Protein AF-A0A0M3ITZ1-F1 (afdb_monomer_lite)

pLDDT: mean 79.3, std 24.1, range [25.47, 97.0]

Structure (mmCIF, N/CA/C/O backbone):
data_AF-A0A0M3ITZ1-F1
#
_entry.id   AF-A0A0M3ITZ1-F1
#
loop_
_atom_site.group_PDB
_atom_site.id
_atom_site.type_symbol
_atom_site.label_atom_id
_atom_site.label_alt_id
_atom_site.label_comp_id
_atom_site.label_asym_id
_atom_site.label_entity_id
_atom_site.label_seq_id
_atom_site.pdbx_PDB_ins_code
_atom_site.Cartn_x
_atom_site.Cartn_y
_atom_site.Cartn_z
_atom_site.occupancy
_atom_site.B_iso_or_equiv
_atom_site.auth_seq_id
_atom_site.auth_comp_id
_atom_site.auth_asym_id
_atom_site.auth_atom_id
_atom_site.pdbx_PDB_model_num
ATOM 1 N N . MET A 1 1 ? 21.210 -4.857 56.182 1.00 40.03 1 MET A N 1
ATOM 2 C CA . MET A 1 1 ? 21.324 -6.106 55.398 1.00 40.03 1 MET A CA 1
ATOM 3 C C . MET A 1 1 ? 20.018 -6.210 54.644 1.00 40.03 1 MET A C 1
ATOM 5 O O . MET A 1 1 ? 19.001 -6.366 55.295 1.00 40.03 1 MET A O 1
ATOM 9 N N . ARG A 1 2 ? 19.996 -5.573 53.473 1.00 36.12 2 ARG A N 1
ATOM 10 C CA . ARG A 1 2 ? 20.142 -6.199 52.149 1.00 36.12 2 ARG A CA 1
ATOM 11 C C . ARG A 1 2 ? 18.875 -6.956 51.773 1.00 36.12 2 ARG A C 1
ATOM 13 O O . ARG A 1 2 ? 18.557 -7.973 52.374 1.00 36.12 2 ARG A O 1
ATOM 20 N N . ASP A 1 3 ? 18.218 -6.349 50.801 1.00 33.12 3 ASP A N 1
ATOM 21 C CA . ASP A 1 3 ? 17.176 -6.859 49.931 1.00 33.12 3 ASP A CA 1
ATOM 22 C C . ASP A 1 3 ? 17.569 -8.225 49.361 1.00 33.12 3 ASP A C 1
ATOM 24 O O . ASP A 1 3 ? 18.720 -8.404 48.963 1.00 33.12 3 ASP A O 1
ATOM 28 N N . GLU A 1 4 ? 16.612 -9.145 49.265 1.00 40.19 4 GLU A N 1
ATOM 29 C CA . GLU A 1 4 ? 16.615 -10.144 48.197 1.00 40.19 4 GLU A CA 1
ATOM 30 C C . GLU A 1 4 ? 15.228 -10.164 47.552 1.00 40.19 4 GLU A C 1
ATOM 32 O O . GLU A 1 4 ? 14.217 -10.555 48.133 1.00 40.19 4 GLU A O 1
ATOM 37 N N . GLU A 1 5 ? 15.229 -9.606 46.350 1.00 37.66 5 GLU A N 1
ATOM 38 C CA . GLU A 1 5 ? 14.165 -9.501 45.374 1.00 37.66 5 GLU A CA 1
ATOM 39 C C . GLU A 1 5 ? 14.079 -10.855 44.652 1.00 37.66 5 GLU A C 1
ATOM 41 O O . GLU A 1 5 ? 15.011 -11.268 43.962 1.00 37.66 5 GLU A O 1
ATOM 46 N N . GLU A 1 6 ? 12.989 -11.593 44.857 1.00 35.47 6 GLU A N 1
ATOM 47 C CA . GLU A 1 6 ? 12.763 -12.881 44.200 1.00 35.47 6 GLU A CA 1
ATOM 48 C C . GLU A 1 6 ? 12.414 -12.637 42.722 1.00 35.47 6 GLU A C 1
ATOM 50 O O . GLU A 1 6 ? 11.277 -12.329 42.357 1.00 35.47 6 GLU A O 1
ATOM 55 N N . SER A 1 7 ? 13.427 -12.722 41.853 1.00 29.62 7 SER A N 1
ATOM 56 C CA . SER A 1 7 ? 13.259 -12.601 40.406 1.00 29.62 7 SER A CA 1
ATOM 57 C C . SER A 1 7 ? 12.592 -13.863 39.847 1.00 29.62 7 SER A C 1
ATOM 59 O O . SER A 1 7 ? 13.239 -14.893 39.641 1.00 29.62 7 SER A O 1
ATOM 61 N N . ALA A 1 8 ? 11.294 -13.787 39.565 1.00 32.81 8 ALA A N 1
ATOM 62 C CA . ALA A 1 8 ? 10.598 -14.800 38.785 1.00 32.81 8 ALA A CA 1
ATOM 63 C C . ALA A 1 8 ? 11.059 -14.728 37.317 1.00 32.81 8 ALA A C 1
ATOM 65 O O . ALA A 1 8 ? 10.606 -13.894 36.532 1.00 32.81 8 ALA A O 1
ATOM 66 N N . THR A 1 9 ? 11.980 -15.610 36.935 1.00 26.72 9 THR A N 1
ATOM 67 C CA . THR A 1 9 ? 12.332 -15.868 35.536 1.00 26.72 9 THR A CA 1
ATOM 68 C C . THR A 1 9 ? 11.206 -16.683 34.899 1.00 26.72 9 THR A C 1
ATOM 70 O O . THR A 1 9 ? 11.021 -17.859 35.191 1.00 26.72 9 THR A O 1
ATOM 73 N N . THR A 1 10 ? 10.401 -16.048 34.045 1.00 30.55 10 THR A N 1
ATOM 74 C CA . THR A 1 10 ? 9.413 -16.764 33.224 1.00 30.55 10 THR A CA 1
ATOM 75 C C . THR A 1 10 ? 10.115 -17.262 31.963 1.00 30.55 10 THR A C 1
ATOM 77 O O . THR A 1 10 ? 10.427 -16.476 31.070 1.00 30.55 10 THR A O 1
ATOM 80 N N . GLU A 1 11 ? 10.409 -18.561 31.910 1.00 31.92 11 GLU A N 1
ATOM 81 C CA . GLU A 1 11 ? 10.941 -19.231 30.721 1.00 31.92 11 GLU A CA 1
ATOM 82 C C . GLU A 1 11 ? 9.913 -19.222 29.573 1.00 31.92 11 GLU A C 1
ATOM 84 O O . GLU A 1 11 ? 8.731 -19.520 29.759 1.00 31.92 11 GLU A O 1
ATOM 89 N N . MET A 1 12 ? 10.375 -18.883 28.366 1.00 29.91 12 MET A N 1
ATOM 90 C CA . MET A 1 12 ? 9.590 -18.941 27.131 1.00 29.91 12 MET A CA 1
ATOM 91 C C . MET A 1 12 ? 9.260 -20.399 26.756 1.00 29.91 12 MET A C 1
ATOM 93 O O . MET A 1 12 ? 10.145 -21.257 26.822 1.00 29.91 12 MET A O 1
ATOM 97 N N . PRO A 1 13 ? 8.033 -20.712 26.298 1.00 33.16 13 PRO A N 1
ATOM 98 C CA . PRO A 1 13 ? 7.707 -22.060 25.854 1.00 33.16 13 PRO A CA 1
ATOM 99 C C . PRO A 1 13 ? 8.458 -22.407 24.558 1.00 33.16 13 PRO A C 1
ATOM 101 O O . PRO A 1 13 ? 8.440 -21.658 23.583 1.00 33.16 13 PRO A O 1
ATOM 104 N N . LYS A 1 14 ? 9.125 -23.567 24.572 1.00 31.05 14 LYS A N 1
ATOM 105 C CA . LYS A 1 14 ? 9.867 -24.160 23.450 1.00 31.05 14 LYS A CA 1
ATOM 106 C C . LYS A 1 14 ? 8.932 -24.478 22.277 1.00 31.05 14 LYS A C 1
ATOM 108 O O . LYS A 1 14 ? 7.945 -25.194 22.447 1.00 31.05 14 LYS A O 1
ATOM 113 N N . GLU A 1 15 ? 9.289 -24.000 21.086 1.00 29.78 15 GLU A N 1
ATOM 114 C CA . GLU A 1 15 ? 8.633 -24.350 19.824 1.00 29.78 15 GLU A CA 1
ATOM 115 C C . GLU A 1 15 ? 8.683 -25.865 19.592 1.00 29.78 15 GLU A C 1
ATOM 117 O O . GLU A 1 15 ? 9.747 -26.467 19.446 1.00 29.78 15 GLU A O 1
ATOM 122 N N . THR A 1 16 ? 7.508 -26.489 19.536 1.00 25.47 16 THR A N 1
ATOM 123 C CA . THR A 1 16 ? 7.352 -27.844 19.008 1.00 25.47 16 THR A CA 1
ATOM 124 C C . THR A 1 16 ? 6.874 -27.716 17.570 1.00 25.47 16 THR A C 1
ATOM 126 O O . THR A 1 16 ? 5.740 -27.319 17.313 1.00 25.47 16 THR A O 1
ATOM 129 N N . SER A 1 17 ? 7.762 -28.025 16.628 1.00 27.55 17 SER A N 1
ATOM 130 C CA . SER A 1 17 ? 7.449 -28.040 15.201 1.00 27.55 17 SER A CA 1
ATOM 131 C C . SER A 1 17 ? 6.472 -29.176 14.880 1.00 27.55 17 SER A C 1
ATOM 133 O O . SER A 1 17 ? 6.779 -30.357 15.035 1.00 27.55 17 SER A O 1
ATOM 135 N N . VAL A 1 18 ? 5.275 -28.820 14.416 1.00 32.38 18 VAL A N 1
ATOM 136 C CA . VAL A 1 18 ? 4.332 -29.761 13.803 1.00 32.38 18 VAL A CA 1
ATOM 137 C C . VAL A 1 18 ? 4.148 -29.327 12.356 1.00 32.38 18 VAL A C 1
ATOM 139 O O . VAL A 1 18 ? 3.580 -28.279 12.065 1.00 32.38 18 VAL A O 1
ATOM 142 N N . ALA A 1 19 ? 4.699 -30.122 11.440 1.00 29.22 19 ALA A N 1
ATOM 143 C CA . ALA A 1 19 ? 4.641 -29.867 10.010 1.00 29.22 19 ALA A CA 1
ATOM 144 C C . ALA A 1 19 ? 3.230 -30.148 9.468 1.00 29.22 19 ALA A C 1
ATOM 146 O O . ALA A 1 19 ? 2.862 -31.299 9.225 1.00 29.22 19 ALA A O 1
ATOM 147 N N . THR A 1 20 ? 2.454 -29.093 9.230 1.00 28.80 20 THR A N 1
ATOM 148 C CA . THR A 1 20 ? 1.196 -29.182 8.482 1.00 28.80 20 THR A CA 1
ATOM 149 C C . THR A 1 20 ? 1.496 -29.015 6.995 1.00 28.80 20 THR A C 1
ATOM 151 O O . THR A 1 20 ? 1.983 -27.979 6.549 1.00 28.80 20 THR A O 1
ATOM 154 N N . LYS A 1 21 ? 1.240 -30.066 6.210 1.00 33.00 21 LYS A N 1
ATOM 155 C CA . LYS A 1 21 ? 1.389 -30.052 4.750 1.00 33.00 21 LYS A CA 1
ATOM 156 C C . LYS A 1 21 ? 0.305 -29.167 4.129 1.00 33.00 21 LYS A C 1
ATOM 158 O O . LYS A 1 21 ? -0.794 -29.644 3.858 1.00 33.00 21 LYS A O 1
ATOM 163 N N . GLU A 1 22 ? 0.610 -27.901 3.863 1.00 39.47 22 GLU A N 1
ATOM 164 C CA . GLU A 1 22 ? -0.192 -27.112 2.929 1.00 39.47 22 GLU A CA 1
ATOM 165 C C . GLU A 1 22 ? 0.117 -27.542 1.492 1.00 39.47 22 GLU A C 1
ATOM 167 O O . GLU A 1 22 ? 1.256 -27.491 1.022 1.00 39.47 22 GLU A O 1
ATOM 172 N N . ASN A 1 23 ? -0.925 -27.967 0.776 1.00 32.53 23 ASN A N 1
ATOM 173 C CA . ASN A 1 23 ? -0.889 -28.175 -0.666 1.00 32.53 23 ASN A CA 1
ATOM 174 C C . ASN A 1 23 ? -0.671 -26.825 -1.364 1.00 32.53 23 ASN A C 1
ATOM 176 O O . ASN A 1 23 ? -1.618 -26.164 -1.797 1.00 32.53 23 ASN A O 1
ATOM 180 N N . ARG A 1 24 ? 0.596 -26.422 -1.493 1.00 39.41 24 ARG A N 1
ATOM 181 C CA . ARG A 1 24 ? 1.030 -25.330 -2.362 1.00 39.41 24 ARG A CA 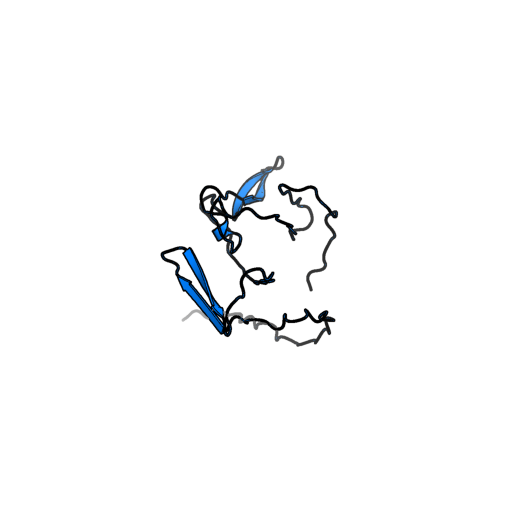1
ATOM 182 C C . ARG A 1 24 ? 0.641 -25.706 -3.788 1.00 39.41 24 ARG A C 1
ATOM 184 O O . ARG A 1 24 ? 1.329 -26.491 -4.435 1.00 39.41 24 ARG A O 1
ATOM 191 N N . LYS A 1 25 ? -0.475 -25.160 -4.286 1.00 38.94 25 LYS A N 1
ATOM 192 C CA . LYS A 1 25 ? -0.721 -25.116 -5.731 1.00 38.94 25 LYS A CA 1
ATOM 193 C C . LYS A 1 25 ? 0.534 -24.513 -6.344 1.00 38.94 25 LYS A C 1
ATOM 195 O O . LYS A 1 25 ? 0.895 -23.388 -6.005 1.00 38.94 25 LYS A O 1
ATOM 200 N N . THR A 1 26 ? 1.222 -25.290 -7.170 1.00 31.34 26 THR A N 1
ATOM 201 C CA . THR A 1 26 ? 2.423 -24.872 -7.880 1.00 31.34 26 THR A CA 1
ATOM 202 C C . THR A 1 26 ? 2.056 -23.630 -8.678 1.00 31.34 26 THR A C 1
ATOM 204 O O . THR A 1 26 ?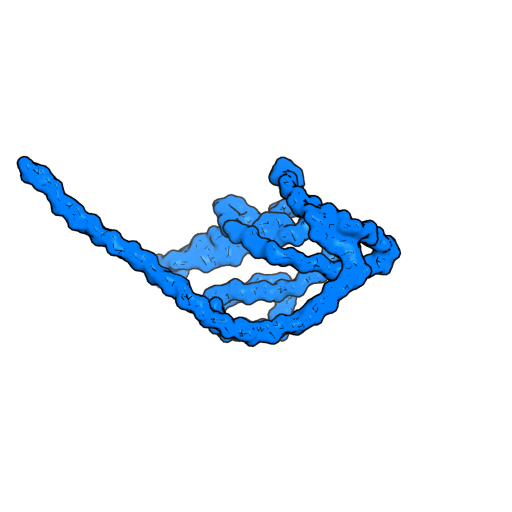 1.364 -23.714 -9.694 1.00 31.34 26 THR A O 1
ATOM 207 N N . VAL A 1 27 ? 2.443 -22.456 -8.176 1.00 42.19 27 VAL A N 1
ATOM 208 C CA . VAL A 1 27 ? 2.454 -21.242 -8.983 1.00 42.19 27 VAL A CA 1
ATOM 209 C C . VAL A 1 27 ? 3.420 -21.584 -10.100 1.00 42.19 27 VAL A C 1
ATOM 211 O O 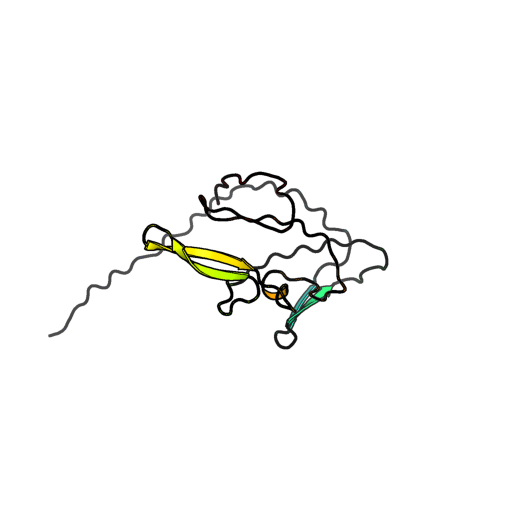. VAL A 1 27 ? 4.581 -21.884 -9.831 1.00 42.19 27 VAL A O 1
ATOM 214 N N . LYS A 1 28 ? 2.916 -21.684 -11.331 1.00 37.81 28 LYS A N 1
ATOM 215 C CA . LYS A 1 28 ? 3.777 -21.830 -12.499 1.00 37.81 28 LYS A CA 1
ATOM 216 C C . LYS A 1 28 ? 4.698 -20.614 -12.479 1.00 37.81 28 LYS A C 1
ATOM 218 O O . LYS A 1 28 ? 4.239 -19.514 -12.766 1.00 37.81 28 LYS A O 1
ATOM 223 N N . THR A 1 29 ? 5.948 -20.800 -12.062 1.00 45.66 29 THR A N 1
ATOM 224 C CA . THR A 1 29 ? 6.989 -19.789 -12.213 1.00 45.66 29 THR A CA 1
ATOM 225 C C . THR A 1 29 ? 7.053 -19.508 -13.702 1.00 45.66 29 THR A C 1
ATOM 227 O O . THR A 1 29 ? 7.291 -20.424 -14.494 1.00 45.66 29 THR A O 1
ATOM 230 N N . ALA A 1 30 ? 6.694 -18.291 -14.100 1.00 48.94 30 ALA A N 1
ATOM 231 C CA . ALA A 1 30 ? 6.779 -17.902 -15.494 1.00 48.94 30 ALA A CA 1
ATOM 232 C C . ALA A 1 30 ? 8.244 -18.095 -15.925 1.00 48.94 30 ALA A C 1
ATOM 234 O O . ALA A 1 30 ? 9.146 -17.788 -15.148 1.00 48.94 30 ALA A O 1
ATOM 235 N N . ALA A 1 31 ? 8.487 -18.655 -17.109 1.00 56.34 31 ALA A N 1
ATOM 236 C CA . ALA A 1 31 ? 9.823 -18.970 -17.629 1.00 56.34 31 ALA A CA 1
ATOM 237 C C . ALA A 1 31 ? 10.629 -17.710 -18.030 1.00 56.34 31 ALA A C 1
ATOM 239 O O . ALA A 1 31 ? 11.339 -17.713 -19.028 1.00 56.34 31 ALA A O 1
ATOM 240 N N . HIS A 1 32 ? 10.471 -16.629 -17.270 1.00 71.31 32 HIS A N 1
ATOM 241 C CA . HIS A 1 32 ? 10.963 -15.285 -17.533 1.00 71.31 32 HIS A CA 1
ATOM 242 C C . HIS A 1 32 ? 11.810 -14.784 -16.355 1.00 71.31 32 HIS A C 1
ATOM 244 O O . HIS A 1 32 ? 11.917 -15.460 -15.328 1.00 71.31 32 HIS A O 1
ATOM 250 N N . ALA A 1 33 ? 12.371 -13.588 -16.524 1.00 86.94 33 ALA A N 1
ATOM 251 C CA . ALA A 1 33 ? 13.172 -12.845 -15.562 1.00 86.94 33 ALA A CA 1
ATOM 252 C C . ALA A 1 33 ? 12.700 -12.981 -14.099 1.00 86.94 33 ALA A C 1
ATOM 254 O O . ALA A 1 33 ? 11.524 -12.784 -13.778 1.00 86.94 33 ALA A O 1
ATOM 255 N N . GLN A 1 34 ? 13.632 -13.310 -13.210 1.00 90.69 34 GLN A N 1
ATOM 256 C CA . GLN A 1 34 ? 13.448 -13.422 -11.767 1.00 90.69 34 GLN A CA 1
ATOM 257 C C . GLN A 1 34 ? 14.133 -12.264 -11.048 1.00 90.69 34 GLN A C 1
ATOM 259 O O . GLN A 1 34 ? 15.145 -11.732 -11.500 1.00 90.69 34 GLN A O 1
ATOM 264 N N . VAL A 1 35 ? 13.603 -11.892 -9.882 1.00 93.50 35 VAL A N 1
ATOM 265 C CA . VAL A 1 35 ? 14.240 -10.891 -9.021 1.00 93.50 35 VAL A CA 1
ATOM 266 C C . VAL A 1 35 ? 15.543 -11.461 -8.464 1.00 93.50 35 VAL A C 1
ATOM 268 O O . VAL A 1 35 ? 15.537 -12.419 -7.693 1.00 93.50 35 VAL A O 1
ATOM 271 N N . LYS A 1 36 ? 16.657 -10.836 -8.833 1.00 95.25 36 LYS A N 1
ATOM 272 C CA . LYS A 1 36 ? 18.006 -11.140 -8.355 1.00 95.25 36 LYS A CA 1
ATOM 273 C C . LYS A 1 36 ? 18.373 -10.318 -7.124 1.00 95.25 36 LYS A C 1
ATOM 275 O O . LYS A 1 36 ? 19.085 -10.809 -6.251 1.00 95.25 36 LYS A O 1
ATOM 280 N N . ASN A 1 37 ? 17.917 -9.070 -7.065 1.00 96.25 37 ASN A N 1
ATOM 281 C CA . ASN A 1 37 ? 18.254 -8.148 -5.989 1.00 96.25 37 ASN A CA 1
ATOM 282 C C . ASN A 1 37 ? 17.115 -7.157 -5.724 1.00 96.25 37 ASN A C 1
ATOM 284 O O . ASN A 1 37 ? 16.319 -6.853 -6.614 1.00 96.25 37 ASN A O 1
ATOM 288 N N . VAL A 1 38 ? 17.065 -6.639 -4.498 1.00 96.38 38 VAL A N 1
ATOM 289 C CA . VAL A 1 38 ? 16.087 -5.639 -4.064 1.00 96.38 38 VAL A CA 1
ATOM 290 C C . VAL A 1 38 ? 16.834 -4.478 -3.430 1.00 96.38 38 VAL A C 1
ATOM 292 O O . VAL A 1 38 ? 17.532 -4.649 -2.433 1.00 96.38 38 VAL A O 1
ATOM 295 N N . ILE A 1 39 ? 16.674 -3.291 -4.001 1.00 97.00 39 ILE A N 1
ATOM 296 C CA . ILE A 1 39 ? 17.340 -2.072 -3.551 1.00 97.00 39 ILE A CA 1
ATOM 297 C C . ILE A 1 39 ? 16.268 -1.095 -3.084 1.00 97.00 39 ILE A C 1
ATOM 299 O O . ILE A 1 39 ? 15.405 -0.696 -3.859 1.00 97.00 39 ILE A O 1
ATOM 303 N N . VAL A 1 40 ? 16.326 -0.697 -1.815 1.00 96.00 40 VAL A N 1
ATOM 304 C CA . VAL A 1 40 ? 15.391 0.269 -1.227 1.00 96.00 40 VAL A CA 1
ATOM 305 C C . VAL A 1 40 ? 16.076 1.625 -1.123 1.00 96.00 40 VAL A C 1
ATOM 307 O O . VAL A 1 40 ? 17.136 1.743 -0.510 1.00 96.00 40 VAL A O 1
ATOM 310 N N . ASN A 1 41 ? 15.457 2.658 -1.690 1.00 96.25 41 ASN A N 1
ATOM 311 C CA . ASN A 1 41 ? 15.902 4.037 -1.559 1.00 96.25 41 ASN A CA 1
ATOM 312 C C . ASN A 1 41 ? 14.847 4.848 -0.801 1.00 96.25 41 ASN A C 1
ATOM 314 O O . ASN A 1 41 ? 13.851 5.292 -1.369 1.00 96.25 41 ASN A O 1
ATOM 318 N N . ALA A 1 42 ? 15.093 5.052 0.493 1.00 93.88 42 ALA A N 1
ATOM 319 C CA . ALA A 1 42 ? 14.178 5.771 1.373 1.00 93.88 42 ALA A CA 1
ATOM 320 C C . ALA A 1 42 ? 14.073 7.271 1.050 1.00 93.88 42 ALA A C 1
ATOM 322 O O . ALA A 1 42 ? 13.040 7.870 1.314 1.00 93.88 42 ALA A O 1
ATOM 323 N N . THR A 1 43 ? 15.109 7.887 0.468 1.00 95.44 43 THR A N 1
ATOM 324 C CA . THR A 1 43 ? 15.113 9.330 0.166 1.00 95.44 43 THR A CA 1
ATOM 325 C C . THR A 1 43 ? 14.107 9.697 -0.916 1.00 95.44 43 THR A C 1
ATOM 327 O O . THR A 1 43 ? 13.522 10.773 -0.870 1.00 95.44 43 THR A O 1
ATOM 330 N N . VAL A 1 44 ? 13.920 8.808 -1.888 1.00 93.94 44 VAL A N 1
ATOM 331 C CA . VAL A 1 44 ? 12.963 8.995 -2.988 1.00 93.94 44 VAL A CA 1
ATOM 332 C C . VAL A 1 44 ? 11.751 8.071 -2.869 1.00 93.94 44 VAL A C 1
ATOM 334 O O . VAL A 1 44 ? 10.930 8.035 -3.777 1.00 93.94 44 VAL A O 1
ATOM 337 N N . GLU A 1 45 ? 11.650 7.327 -1.763 1.00 94.75 45 GLU A N 1
ATOM 338 C CA . GLU A 1 45 ? 10.556 6.396 -1.461 1.00 94.75 45 GLU A CA 1
ATOM 339 C C . GLU A 1 45 ? 10.314 5.352 -2.567 1.00 94.75 45 GLU A C 1
ATOM 341 O O . GLU A 1 45 ? 9.177 5.070 -2.943 1.00 94.75 45 GLU A O 1
ATOM 346 N N . MET A 1 46 ? 11.395 4.764 -3.096 1.00 95.56 46 MET A N 1
ATOM 347 C CA . MET A 1 46 ? 11.333 3.765 -4.170 1.00 95.56 46 MET A CA 1
ATOM 348 C C . MET A 1 46 ? 11.984 2.439 -3.785 1.00 95.56 46 MET A C 1
ATOM 350 O O . MET A 1 46 ? 12.934 2.382 -3.000 1.00 95.56 46 MET A O 1
ATOM 354 N N . VAL A 1 47 ? 11.498 1.372 -4.417 1.00 95.69 47 VAL A N 1
ATOM 355 C CA . VAL A 1 47 ? 12.116 0.047 -4.395 1.00 95.69 47 VAL A CA 1
ATOM 356 C C . VAL A 1 47 ? 12.424 -0.372 -5.827 1.00 95.69 47 VAL A C 1
ATOM 358 O O . VAL A 1 47 ? 11.531 -0.404 -6.671 1.00 95.69 47 VAL A O 1
ATOM 361 N N . THR A 1 48 ? 13.682 -0.713 -6.085 1.00 96.19 48 THR A N 1
ATOM 362 C CA . THR A 1 48 ? 14.150 -1.241 -7.367 1.00 96.19 48 THR A CA 1
ATOM 363 C C . THR A 1 48 ? 14.345 -2.745 -7.251 1.00 96.19 48 THR A C 1
ATOM 365 O O . THR A 1 48 ? 15.058 -3.221 -6.367 1.00 96.19 48 THR A O 1
ATOM 368 N N . PHE A 1 49 ? 13.734 -3.490 -8.169 1.00 95.44 49 PHE A N 1
ATOM 369 C CA . PHE A 1 49 ? 13.922 -4.930 -8.314 1.00 95.44 49 PHE A CA 1
ATOM 370 C C . PHE A 1 49 ? 14.843 -5.177 -9.506 1.00 95.44 49 PHE A C 1
ATOM 372 O O . PHE A 1 49 ? 14.447 -4.962 -10.650 1.00 95.44 49 PHE A O 1
ATOM 379 N N . GLU A 1 50 ? 16.079 -5.597 -9.246 1.00 95.88 50 GLU A N 1
ATOM 380 C CA . GLU A 1 50 ? 16.996 -5.986 -10.318 1.00 95.88 50 GLU A CA 1
ATOM 381 C C . GLU A 1 50 ? 16.662 -7.407 -10.749 1.00 95.88 50 GLU A C 1
ATOM 383 O O . GLU A 1 50 ? 16.532 -8.302 -9.907 1.00 95.88 50 GLU A O 1
ATOM 388 N N . LEU A 1 51 ? 16.531 -7.610 -12.053 1.00 95.38 51 LEU A N 1
ATOM 389 C CA . LEU A 1 51 ? 16.177 -8.897 -12.627 1.00 95.38 51 LEU A CA 1
ATOM 390 C C . LEU A 1 51 ? 17.417 -9.620 -13.169 1.00 95.38 51 LEU A C 1
ATOM 392 O O . LEU A 1 51 ? 18.430 -8.990 -13.474 1.00 95.38 51 LEU A O 1
ATOM 396 N N . ASP A 1 52 ? 17.357 -10.946 -13.260 1.00 94.69 52 ASP A N 1
ATOM 397 C CA . ASP A 1 52 ? 18.411 -11.769 -13.869 1.00 94.69 52 ASP A CA 1
ATOM 398 C C . ASP A 1 52 ? 18.322 -11.870 -15.403 1.00 94.69 52 ASP A C 1
ATOM 400 O O . ASP A 1 52 ? 19.276 -12.336 -16.027 1.00 94.69 52 ASP A O 1
ATOM 404 N N . ASP A 1 53 ? 17.224 -11.393 -15.994 1.00 92.62 53 ASP A N 1
ATOM 405 C CA . ASP A 1 53 ? 16.984 -11.311 -17.436 1.00 92.62 53 ASP A CA 1
ATOM 406 C C . ASP A 1 53 ? 16.132 -10.069 -17.774 1.00 92.62 53 ASP A C 1
ATOM 408 O O . ASP A 1 53 ? 15.515 -9.451 -16.899 1.00 92.62 53 ASP A O 1
ATOM 412 N N . GLU A 1 54 ? 16.100 -9.682 -19.046 1.00 91.50 54 GLU A N 1
ATOM 413 C CA . GLU A 1 54 ? 15.343 -8.524 -19.524 1.00 91.50 54 GLU A CA 1
ATOM 414 C C . GLU A 1 54 ? 13.844 -8.833 -19.677 1.00 91.50 54 GLU A C 1
ATOM 416 O O . GLU A 1 54 ? 13.437 -9.906 -20.133 1.00 91.50 54 GLU A O 1
ATOM 421 N N . LEU A 1 55 ? 13.000 -7.848 -19.351 1.00 91.94 55 LEU A N 1
ATOM 422 C CA . LEU A 1 55 ? 11.580 -7.889 -19.703 1.00 91.94 55 LEU A CA 1
ATOM 423 C C . LEU A 1 55 ? 11.407 -7.557 -21.186 1.00 91.94 55 LEU A C 1
ATOM 425 O O . LEU A 1 55 ? 12.024 -6.631 -21.713 1.00 91.94 55 LEU A O 1
ATOM 429 N N . ARG A 1 56 ? 10.522 -8.285 -21.860 1.00 90.69 56 ARG A N 1
ATOM 430 C CA . ARG A 1 56 ? 10.274 -8.148 -23.294 1.00 90.69 56 ARG A CA 1
ATOM 431 C C . ARG A 1 56 ? 9.054 -7.258 -23.547 1.00 90.69 56 ARG A C 1
ATOM 433 O O . ARG A 1 56 ? 8.011 -7.457 -22.919 1.00 90.69 56 ARG A O 1
ATOM 440 N N . PRO A 1 57 ? 9.134 -6.293 -24.481 1.00 93.25 57 PRO A N 1
ATOM 441 C CA . PRO A 1 57 ? 7.999 -5.439 -24.815 1.00 93.25 57 PRO A CA 1
ATOM 442 C C . PRO A 1 57 ? 6.778 -6.236 -25.288 1.00 93.25 57 PRO A C 1
ATOM 444 O O . PRO A 1 57 ? 6.891 -7.115 -26.140 1.00 93.25 57 PRO A O 1
ATOM 447 N N . GLY A 1 58 ? 5.599 -5.883 -24.772 1.00 92.94 58 GLY A N 1
ATOM 448 C CA . GLY A 1 58 ? 4.324 -6.502 -25.150 1.00 92.94 58 GLY A CA 1
ATOM 449 C C . GLY A 1 58 ? 3.991 -7.807 -24.420 1.00 92.94 58 GLY A C 1
ATOM 450 O O . GLY A 1 58 ? 2.908 -8.345 -24.640 1.00 92.94 58 GLY A O 1
ATOM 451 N N . GLU A 1 59 ? 4.872 -8.304 -23.549 1.00 91.44 59 GLU A N 1
ATOM 452 C CA . GLU A 1 59 ? 4.576 -9.444 -22.680 1.00 91.44 59 GLU A CA 1
ATOM 453 C C . GLU A 1 59 ? 3.923 -8.997 -21.359 1.00 91.44 59 GLU A C 1
ATOM 455 O O . GLU A 1 59 ? 4.189 -7.912 -20.837 1.00 91.44 59 GLU A O 1
ATOM 460 N N . GLU A 1 60 ? 3.060 -9.854 -20.808 1.00 90.62 60 GLU A N 1
ATOM 461 C CA . GLU A 1 60 ? 2.446 -9.657 -19.494 1.00 90.62 60 GLU A CA 1
ATOM 462 C C . GLU A 1 60 ? 3.245 -10.387 -18.412 1.00 90.62 60 GLU A C 1
ATOM 464 O O . GLU A 1 60 ? 3.535 -11.580 -18.527 1.00 90.62 60 GLU A O 1
ATOM 469 N N . TYR A 1 61 ? 3.532 -9.687 -17.316 1.00 90.25 61 TYR A N 1
ATOM 470 C CA . TYR A 1 61 ? 4.264 -10.229 -16.176 1.00 90.25 61 TYR A CA 1
ATOM 471 C C . TYR A 1 61 ? 3.423 -10.158 -14.906 1.00 90.25 61 TYR A C 1
ATOM 473 O O . TYR A 1 61 ? 2.698 -9.193 -14.665 1.00 90.25 61 TYR A O 1
ATOM 481 N N . TYR A 1 62 ? 3.555 -11.181 -14.065 1.00 90.38 62 TYR A N 1
ATOM 482 C CA . TYR A 1 62 ? 2.914 -11.229 -12.757 1.00 90.38 62 TYR A CA 1
ATOM 483 C C . TYR A 1 62 ? 3.962 -10.992 -11.681 1.00 90.38 62 TYR A C 1
ATOM 485 O O . TYR A 1 62 ? 4.858 -11.812 -11.486 1.00 90.38 62 TYR A O 1
ATOM 493 N N . PHE A 1 63 ? 3.820 -9.884 -10.962 1.00 90.88 63 PHE A N 1
ATOM 494 C CA . PHE A 1 63 ? 4.674 -9.552 -9.834 1.00 90.88 63 PHE A CA 1
ATOM 495 C C . PHE A 1 63 ? 3.930 -9.811 -8.523 1.00 90.88 63 PHE A C 1
ATOM 497 O O . PHE A 1 63 ? 2.855 -9.259 -8.287 1.00 90.88 63 PHE A O 1
ATOM 504 N N . GLN A 1 64 ? 4.489 -10.681 -7.680 1.00 92.56 64 GLN A N 1
ATOM 505 C CA . GLN A 1 64 ? 3.948 -10.979 -6.358 1.00 92.56 64 GLN A CA 1
ATOM 506 C C . GLN A 1 64 ? 4.939 -10.530 -5.293 1.00 92.56 64 GLN A C 1
ATOM 508 O O . GLN A 1 64 ? 6.083 -10.974 -5.275 1.00 92.56 64 GLN A O 1
ATOM 513 N N . LEU A 1 65 ? 4.459 -9.696 -4.375 1.00 92.38 65 LEU A N 1
ATOM 514 C CA . LEU A 1 65 ? 5.245 -9.171 -3.273 1.00 92.38 65 LEU A CA 1
ATOM 515 C C . LEU A 1 65 ? 4.520 -9.422 -1.953 1.00 92.38 65 LEU A C 1
ATOM 517 O O . LEU A 1 65 ? 3.337 -9.112 -1.809 1.00 92.38 65 LEU A O 1
ATOM 521 N N . LEU A 1 66 ? 5.247 -9.984 -0.993 1.00 94.38 66 LEU A N 1
ATOM 522 C CA . LEU A 1 66 ? 4.827 -10.087 0.400 1.00 94.38 66 LEU A CA 1
ATOM 523 C C . LEU A 1 66 ? 5.464 -8.921 1.152 1.00 94.38 66 LEU A C 1
ATOM 525 O O . LEU A 1 66 ? 6.676 -8.733 1.077 1.00 94.38 66 LEU A O 1
ATOM 529 N N . TYR A 1 67 ? 4.655 -8.136 1.854 1.00 94.69 67 TYR A N 1
ATOM 530 C CA . TYR A 1 67 ? 5.124 -6.966 2.585 1.00 94.69 67 TYR A CA 1
ATOM 531 C C . TYR A 1 67 ? 4.335 -6.791 3.885 1.00 94.69 67 TYR A C 1
ATOM 533 O O . TYR A 1 67 ? 3.240 -7.331 4.049 1.00 94.69 67 TYR A O 1
ATOM 541 N N . THR A 1 68 ? 4.916 -6.036 4.813 1.00 94.56 68 THR A N 1
ATOM 542 C CA . THR A 1 68 ? 4.274 -5.614 6.062 1.00 94.56 68 THR A CA 1
ATOM 543 C C . THR A 1 68 ? 4.564 -4.134 6.282 1.00 94.56 68 THR A C 1
ATOM 545 O O . THR A 1 68 ? 5.494 -3.592 5.685 1.00 94.56 68 THR A O 1
ATOM 548 N N . GLY A 1 69 ? 3.759 -3.480 7.109 1.00 90.69 69 GLY A N 1
ATOM 549 C CA . GLY A 1 69 ? 3.922 -2.074 7.449 1.00 90.69 69 GLY A CA 1
ATOM 550 C C . GLY A 1 69 ? 3.202 -1.757 8.750 1.00 90.69 69 GLY A C 1
ATOM 551 O O . GLY A 1 69 ? 2.331 -2.510 9.191 1.00 90.69 69 GLY A O 1
ATOM 552 N N . GLU A 1 70 ? 3.590 -0.652 9.372 1.00 89.94 70 GLU A N 1
ATOM 553 C CA . GLU A 1 70 ? 2.926 -0.142 10.567 1.00 89.94 70 GLU A CA 1
ATOM 554 C C . GLU A 1 70 ? 1.768 0.786 10.189 1.00 89.94 70 GLU A C 1
ATOM 556 O O . GLU A 1 70 ? 1.749 1.376 9.109 1.00 89.94 70 GLU A O 1
ATOM 561 N N . PHE A 1 71 ? 0.807 0.942 11.100 1.00 89.50 71 PHE A N 1
ATOM 562 C CA . PHE A 1 71 ? -0.180 2.008 10.969 1.00 89.50 71 PHE A CA 1
ATOM 563 C C . PHE A 1 71 ? 0.497 3.365 11.156 1.00 89.50 71 PHE A C 1
ATOM 565 O O . PHE A 1 71 ? 1.183 3.595 12.156 1.00 89.50 71 PHE A O 1
ATOM 572 N N . ASP A 1 72 ? 0.248 4.275 10.223 1.00 84.75 72 ASP A N 1
ATOM 573 C CA . ASP A 1 72 ? 0.743 5.641 10.297 1.00 84.75 72 ASP A CA 1
ATOM 574 C C . ASP A 1 72 ? 0.097 6.381 11.488 1.00 84.75 72 ASP A C 1
ATOM 576 O O . ASP A 1 72 ? -1.035 6.102 11.904 1.00 84.75 72 ASP A O 1
ATOM 580 N N . LYS A 1 73 ? 0.838 7.327 12.068 1.00 77.75 73 LYS A N 1
ATOM 581 C CA . LYS A 1 73 ? 0.406 8.147 13.215 1.00 77.75 73 LYS A CA 1
ATOM 582 C C . LYS A 1 73 ? -0.086 9.540 12.796 1.00 77.75 73 LYS A C 1
ATOM 584 O O . LYS A 1 73 ? -0.622 10.266 13.627 1.00 77.75 73 LYS A O 1
ATOM 589 N N . GLN A 1 74 ? 0.102 9.919 11.534 1.00 78.06 74 GLN A N 1
ATOM 590 C CA . GLN A 1 74 ? -0.071 11.257 10.964 1.00 78.06 74 GLN A CA 1
ATOM 591 C C . GLN A 1 74 ? -1.188 11.315 9.906 1.00 78.06 74 GLN A C 1
ATOM 593 O O . GLN A 1 74 ? -1.078 12.047 8.926 1.00 78.06 74 GLN A O 1
ATOM 598 N N . LEU A 1 75 ? -2.286 10.573 10.103 1.00 87.94 75 LEU A N 1
ATOM 599 C CA . LEU A 1 75 ? -3.496 10.617 9.254 1.00 87.94 75 LEU A CA 1
ATOM 600 C C . LEU A 1 75 ? -3.224 10.459 7.739 1.00 87.94 75 LEU A C 1
ATOM 602 O O . LEU A 1 75 ? -3.964 11.002 6.921 1.00 87.94 75 LEU A O 1
ATOM 606 N N . SER A 1 76 ? -2.162 9.739 7.380 1.00 90.19 76 SER A N 1
ATOM 607 C CA . SER A 1 76 ? -1.666 9.571 6.008 1.00 90.19 76 SER A CA 1
ATOM 608 C C . SER A 1 76 ? -1.463 8.086 5.722 1.00 90.19 76 SER A C 1
ATOM 610 O O . SER A 1 76 ? -1.185 7.313 6.636 1.00 90.19 76 SER A O 1
ATOM 612 N N . GLY A 1 77 ? -1.629 7.648 4.479 1.00 93.50 77 GLY A N 1
ATOM 613 C CA . GLY A 1 77 ? -1.587 6.229 4.135 1.00 93.50 77 GLY A CA 1
ATOM 614 C C . GLY A 1 77 ? -2.667 5.442 4.880 1.00 93.50 77 GLY A C 1
ATOM 615 O O . GLY A 1 77 ? -3.817 5.870 4.954 1.00 93.50 77 GLY A O 1
ATOM 616 N N . LEU A 1 78 ? -2.303 4.297 5.461 1.00 95.12 78 LEU A N 1
ATOM 617 C CA . LEU A 1 78 ? -3.165 3.526 6.360 1.00 95.12 78 LEU A CA 1
ATOM 618 C C . LEU A 1 78 ? -2.863 3.893 7.822 1.00 95.12 78 LEU A C 1
ATOM 620 O O . LEU A 1 78 ? -1.766 3.635 8.307 1.00 95.12 78 LEU A O 1
ATOM 624 N N . TYR A 1 79 ? -3.846 4.423 8.548 1.00 94.19 79 TYR A N 1
ATOM 625 C CA . TYR A 1 79 ? -3.689 4.878 9.934 1.00 94.19 79 TYR A CA 1
ATOM 626 C C . TYR A 1 79 ? -4.827 4.397 10.845 1.00 94.19 79 TYR A C 1
ATOM 628 O O . TYR A 1 79 ? -5.888 3.971 10.383 1.00 94.19 79 TYR A O 1
ATOM 636 N N . LEU A 1 80 ? -4.620 4.474 12.165 1.00 93.06 80 LEU A N 1
ATOM 637 C CA . LEU A 1 80 ? -5.662 4.190 13.159 1.00 93.06 80 LEU A CA 1
ATOM 638 C C . LEU A 1 80 ? -6.340 5.477 13.631 1.00 93.06 80 LEU A C 1
ATOM 640 O O . LEU A 1 80 ? -5.722 6.328 14.266 1.00 93.06 80 LEU A O 1
ATOM 644 N N . SER A 1 81 ? -7.642 5.582 13.382 1.00 92.06 81 SER A N 1
ATOM 645 C CA . SER A 1 81 ? -8.505 6.604 13.969 1.00 92.06 81 SER A CA 1
ATOM 646 C C . SER A 1 81 ? -9.125 6.098 15.269 1.00 92.06 81 SER A C 1
ATOM 648 O O . SER A 1 81 ? -9.630 4.975 15.335 1.00 92.06 81 SER A O 1
ATOM 650 N N . GLN A 1 82 ? -9.098 6.924 16.312 1.00 92.12 82 GLN A N 1
ATOM 651 C CA . GLN A 1 82 ? -9.677 6.616 17.616 1.00 92.12 82 GLN A CA 1
ATOM 652 C C . GLN A 1 82 ? -10.995 7.371 17.798 1.00 92.12 82 GLN A C 1
ATOM 654 O O . GLN A 1 82 ? -11.054 8.579 17.582 1.00 92.12 82 GLN A O 1
ATOM 659 N N . TYR A 1 83 ? -12.032 6.681 18.270 1.00 92.31 83 TYR A N 1
ATOM 660 C CA . TYR A 1 83 ? -13.320 7.293 18.608 1.00 92.31 83 TYR A CA 1
ATOM 661 C C . TYR A 1 83 ? -13.921 6.666 19.869 1.00 92.31 83 TYR A C 1
ATOM 663 O O . TYR A 1 83 ? -13.469 5.620 20.340 1.00 92.31 83 TYR A O 1
ATOM 671 N N . THR A 1 84 ? -14.939 7.313 20.428 1.00 95.50 84 THR A N 1
ATOM 672 C CA . THR A 1 84 ? -15.697 6.811 21.579 1.00 95.50 84 THR A CA 1
ATOM 673 C C . THR A 1 84 ? -17.086 6.409 21.106 1.00 95.50 84 THR A C 1
ATOM 675 O O . THR A 1 84 ? -17.737 7.177 20.400 1.00 95.50 84 THR A O 1
ATOM 678 N N . ASP A 1 85 ? -17.531 5.202 21.451 1.00 92.56 85 ASP A N 1
ATOM 679 C CA . ASP A 1 85 ? -18.884 4.752 21.121 1.00 92.56 85 ASP A CA 1
ATOM 680 C C . ASP A 1 85 ? -19.944 5.330 22.080 1.00 92.56 85 ASP A C 1
ATOM 682 O O . ASP A 1 85 ? -19.629 5.988 23.074 1.00 92.56 85 ASP A O 1
ATOM 686 N N . GLY A 1 86 ? -21.225 5.062 21.807 1.00 92.06 86 GLY A N 1
ATOM 687 C CA . GLY A 1 86 ? -22.336 5.534 22.644 1.00 92.06 86 GLY A CA 1
ATOM 688 C C . GLY A 1 86 ? -22.339 4.989 24.079 1.00 92.06 86 GLY A C 1
ATOM 689 O O . GLY A 1 86 ? -23.108 5.472 24.903 1.00 92.06 86 GLY A O 1
ATOM 690 N N . THR A 1 87 ? -21.486 4.009 24.399 1.00 94.31 87 THR A N 1
ATOM 691 C CA . THR A 1 87 ? -21.323 3.462 25.756 1.00 94.31 87 THR A CA 1
ATOM 692 C C . THR A 1 87 ? -20.175 4.121 26.526 1.00 94.31 87 THR A C 1
ATOM 694 O O . THR A 1 87 ? -19.909 3.758 27.668 1.00 94.31 87 THR A O 1
ATOM 697 N N . GLY A 1 88 ? -19.472 5.080 25.912 1.00 94.06 88 GLY A N 1
ATOM 698 C CA . GLY A 1 88 ? -18.280 5.702 26.487 1.00 94.06 88 GLY A CA 1
ATOM 699 C C . GLY A 1 88 ? -17.007 4.869 26.308 1.00 94.06 88 GLY A C 1
ATOM 700 O O . GLY A 1 88 ? -15.955 5.236 26.834 1.00 94.06 88 GLY A O 1
ATOM 701 N N . LYS A 1 89 ? -17.057 3.756 25.563 1.00 95.06 89 LYS A N 1
ATOM 702 C CA . LYS A 1 89 ? -15.895 2.893 25.343 1.00 95.06 89 LYS A CA 1
ATOM 703 C C . LYS A 1 89 ? -15.077 3.386 24.153 1.00 95.06 89 LYS A C 1
ATOM 705 O O . LYS A 1 89 ? -15.595 3.632 23.066 1.00 95.06 89 LYS A O 1
ATOM 710 N N . ARG A 1 90 ? -13.759 3.460 24.351 1.00 95.62 90 ARG A N 1
ATOM 711 C CA . ARG A 1 90 ? -12.791 3.763 23.292 1.00 95.62 90 ARG A CA 1
ATOM 712 C C . ARG A 1 90 ? -12.729 2.629 22.262 1.00 95.62 90 ARG A C 1
ATOM 714 O O . ARG A 1 90 ? -12.623 1.453 22.620 1.00 95.62 90 ARG A O 1
ATOM 721 N N . LYS A 1 91 ? -12.758 3.001 20.986 1.00 94.06 91 LYS A N 1
ATOM 722 C CA . LYS A 1 91 ? -12.716 2.134 19.806 1.00 94.06 91 LYS A CA 1
ATOM 723 C C . LYS A 1 91 ? -11.698 2.665 18.799 1.00 94.06 91 LYS A C 1
ATOM 725 O O . LYS A 1 91 ? -11.303 3.829 18.855 1.00 94.06 91 LYS A O 1
ATOM 730 N N . TYR A 1 92 ? -11.307 1.794 17.875 1.00 92.62 92 TYR A N 1
ATOM 731 C CA . TYR A 1 92 ? -10.390 2.111 16.787 1.00 92.62 92 TYR A CA 1
ATOM 732 C C . TYR A 1 92 ? -11.007 1.731 15.443 1.00 92.62 92 TYR A C 1
ATOM 734 O O . TYR A 1 92 ? -11.745 0.748 15.351 1.00 92.62 92 TYR A O 1
ATOM 742 N N . ALA A 1 93 ? -10.680 2.503 14.413 1.00 94.19 93 ALA A N 1
ATOM 743 C CA . ALA A 1 93 ? -10.950 2.204 13.016 1.00 94.19 93 ALA A CA 1
ATOM 744 C C . ALA A 1 93 ? -9.648 2.343 12.220 1.00 94.19 93 ALA A C 1
ATOM 746 O O . ALA A 1 93 ? -8.946 3.339 12.366 1.00 94.19 93 ALA A O 1
ATOM 747 N N . ALA A 1 94 ? -9.334 1.358 11.382 1.00 94.88 94 ALA A N 1
ATOM 748 C CA . ALA A 1 94 ? -8.286 1.496 10.377 1.00 94.88 94 ALA A CA 1
ATOM 749 C C . ALA A 1 94 ? -8.858 2.265 9.181 1.00 94.88 94 ALA A C 1
ATOM 751 O O . ALA A 1 94 ? -9.898 1.879 8.647 1.00 94.88 94 ALA A O 1
ATOM 752 N N . VAL A 1 95 ? -8.211 3.362 8.799 1.00 95.25 95 VAL A N 1
ATOM 753 C CA . VAL A 1 95 ? -8.683 4.290 7.765 1.00 95.25 95 VAL A CA 1
ATOM 754 C C . VAL A 1 95 ? -7.543 4.584 6.800 1.00 95.25 95 VAL A C 1
ATOM 756 O O . VAL A 1 95 ? -6.383 4.623 7.203 1.00 95.25 95 VAL A O 1
ATOM 759 N N . THR A 1 96 ? -7.873 4.782 5.526 1.00 95.12 96 THR A N 1
ATOM 760 C CA . THR A 1 96 ? -6.905 5.148 4.492 1.00 95.12 96 THR A CA 1
ATOM 761 C C . THR A 1 96 ? -7.076 6.592 4.042 1.00 95.12 96 THR A C 1
ATOM 763 O O . THR A 1 96 ? -8.193 6.988 3.710 1.00 95.12 96 THR A O 1
ATOM 766 N N . GLN A 1 97 ? -5.975 7.331 3.937 1.00 95.38 97 GLN A N 1
ATOM 767 C CA . GLN A 1 97 ? -5.892 8.615 3.252 1.00 95.38 97 GLN A CA 1
ATOM 768 C C . GLN A 1 97 ? -4.668 8.624 2.336 1.00 95.38 97 GLN A C 1
ATOM 770 O O . GLN A 1 97 ? -3.542 8.706 2.807 1.00 95.38 97 GLN A O 1
ATOM 775 N N . MET A 1 98 ? -4.891 8.514 1.025 1.00 94.38 98 MET A N 1
ATOM 776 C CA . MET A 1 98 ? -3.803 8.256 0.068 1.00 94.38 98 MET A CA 1
ATOM 777 C C . MET A 1 98 ? -3.338 9.486 -0.707 1.00 94.38 98 MET A C 1
ATOM 779 O O . MET A 1 98 ? -2.301 9.434 -1.361 1.00 94.38 98 MET A O 1
ATOM 783 N N . GLN A 1 99 ? -4.102 10.580 -0.691 1.00 89.62 99 GLN A N 1
ATOM 784 C CA . GLN A 1 99 ? -3.760 11.756 -1.484 1.00 89.62 99 GLN A CA 1
ATOM 785 C C . GLN A 1 99 ? -2.671 12.599 -0.791 1.00 89.62 99 GLN A C 1
ATOM 787 O O . GLN A 1 99 ? -2.820 12.879 0.397 1.00 89.62 99 GLN A O 1
ATOM 792 N N . PRO A 1 100 ? -1.677 13.123 -1.542 1.00 91.12 100 PRO A N 1
ATOM 793 C CA . PRO A 1 100 ? -1.464 12.929 -2.983 1.00 91.12 100 PRO A CA 1
ATOM 794 C C . PRO A 1 100 ? -0.624 11.702 -3.348 1.00 91.12 100 PRO A C 1
ATOM 796 O O . PRO A 1 100 ? -0.786 11.200 -4.454 1.00 91.12 100 PRO A O 1
ATOM 799 N N . THR A 1 101 ? 0.255 11.249 -2.456 1.00 91.50 101 THR A N 1
ATOM 800 C CA . THR A 1 101 ? 1.317 10.272 -2.759 1.00 91.50 101 THR A CA 1
ATOM 801 C C . THR A 1 101 ? 1.533 9.288 -1.609 1.00 91.50 101 THR A C 1
ATOM 803 O O . THR A 1 101 ? 2.655 8.864 -1.350 1.00 91.50 101 THR A O 1
ATOM 806 N N . ASP A 1 102 ? 0.479 8.982 -0.852 1.00 94.12 102 ASP A N 1
ATOM 807 C CA . ASP A 1 102 ? 0.564 8.134 0.339 1.00 94.12 102 ASP A CA 1
ATOM 808 C C . ASP A 1 102 ? 0.024 6.717 0.108 1.00 94.12 102 ASP A C 1
ATOM 810 O O . ASP A 1 102 ? 0.053 5.891 1.025 1.00 94.12 102 ASP A O 1
ATOM 814 N N . ALA A 1 103 ? -0.408 6.372 -1.113 1.00 94.81 103 ALA A N 1
ATOM 815 C CA . ALA A 1 103 ? -0.775 4.989 -1.424 1.00 94.81 103 ALA A CA 1
ATOM 816 C C . ALA A 1 103 ? 0.426 4.050 -1.234 1.00 94.81 103 ALA A C 1
ATOM 818 O O . ALA A 1 103 ? 0.271 2.964 -0.662 1.00 94.81 103 ALA A O 1
ATOM 819 N N . ARG A 1 104 ? 1.634 4.516 -1.595 1.00 94.69 104 ARG A N 1
ATOM 820 C CA . ARG A 1 104 ? 2.912 3.814 -1.377 1.00 94.69 104 ARG A CA 1
ATOM 821 C C . ARG A 1 104 ? 3.195 3.450 0.085 1.00 94.69 104 ARG A C 1
ATOM 823 O O . ARG A 1 104 ? 3.937 2.504 0.335 1.00 94.69 104 ARG A O 1
ATOM 830 N N . ARG A 1 105 ? 2.581 4.146 1.053 1.00 92.81 105 ARG A N 1
ATOM 831 C CA . ARG A 1 105 ? 2.707 3.831 2.489 1.00 92.81 105 ARG A CA 1
ATOM 832 C C . ARG A 1 105 ? 1.867 2.627 2.913 1.00 92.81 105 ARG A C 1
ATOM 834 O O . ARG A 1 105 ? 2.164 2.008 3.929 1.00 92.81 105 ARG A O 1
ATOM 841 N N . MET A 1 106 ? 0.818 2.289 2.159 1.00 92.94 106 MET A N 1
ATOM 842 C CA . MET A 1 106 ? -0.026 1.118 2.425 1.00 92.94 106 MET A CA 1
ATOM 843 C C . MET A 1 106 ? 0.317 -0.069 1.525 1.00 92.94 106 MET A C 1
ATOM 845 O O . MET A 1 106 ? 0.194 -1.215 1.953 1.00 92.94 106 MET A O 1
ATOM 849 N N . VAL A 1 107 ? 0.673 0.175 0.264 1.00 93.44 107 VAL A N 1
ATOM 850 C CA . VAL A 1 107 ? 0.938 -0.879 -0.717 1.00 93.44 107 VAL A CA 1
ATOM 851 C C . VAL A 1 107 ? 2.056 -0.449 -1.666 1.00 93.44 107 VAL A C 1
ATOM 853 O O . VAL A 1 107 ? 1.970 0.636 -2.240 1.00 93.44 107 VAL A O 1
ATOM 856 N N . PRO A 1 108 ? 3.090 -1.282 -1.886 1.00 94.06 108 PRO A N 1
ATOM 857 C CA . PRO A 1 108 ? 4.075 -1.028 -2.930 1.00 94.06 108 PRO A CA 1
ATOM 858 C C . PRO A 1 108 ? 3.383 -0.985 -4.296 1.00 94.06 108 PRO A C 1
ATOM 860 O O . PRO A 1 108 ? 2.827 -1.986 -4.755 1.00 94.06 108 PRO A O 1
ATOM 863 N N . CYS A 1 109 ? 3.366 0.187 -4.925 1.00 95.25 109 CYS A N 1
ATOM 864 C CA . CYS A 1 109 ? 2.662 0.426 -6.178 1.00 95.25 109 CYS A CA 1
ATOM 865 C C . CYS A 1 109 ? 3.321 1.549 -6.985 1.00 95.25 109 CYS A C 1
ATOM 867 O O . CYS A 1 109 ? 4.130 2.313 -6.460 1.00 95.25 109 CYS A O 1
ATOM 869 N N . PHE A 1 110 ? 2.967 1.643 -8.268 1.00 95.25 110 PHE A N 1
ATOM 870 C CA . PHE A 1 110 ? 3.299 2.797 -9.100 1.00 95.25 110 PHE A CA 1
ATOM 871 C C . PHE A 1 110 ? 2.386 3.965 -8.707 1.00 95.25 110 PHE A C 1
ATOM 873 O O . PHE A 1 110 ? 1.296 4.127 -9.251 1.00 95.25 110 PHE A O 1
ATOM 880 N N . ASP A 1 111 ? 2.802 4.717 -7.691 1.00 94.19 111 ASP A N 1
ATOM 881 C CA . ASP A 1 111 ? 2.000 5.745 -7.019 1.00 94.19 111 ASP A CA 1
ATOM 882 C C . ASP A 1 111 ? 2.089 7.109 -7.723 1.00 94.19 111 ASP A C 1
ATOM 884 O O . ASP A 1 111 ? 2.509 8.109 -7.133 1.00 94.19 111 ASP A O 1
ATOM 888 N N . GLU A 1 112 ? 1.730 7.116 -9.011 1.00 92.69 112 GLU A N 1
ATOM 889 C CA . GLU A 1 112 ? 1.511 8.320 -9.816 1.00 92.69 112 GLU A CA 1
ATOM 890 C C . GLU A 1 112 ? 0.135 8.228 -10.511 1.00 92.69 112 GLU A C 1
ATOM 892 O O . GLU A 1 112 ? -0.264 7.137 -10.940 1.00 92.69 112 GLU A O 1
ATOM 897 N N . PRO A 1 113 ? -0.623 9.336 -10.635 1.00 91.88 113 PRO A N 1
ATOM 898 C CA . PRO A 1 113 ? -1.999 9.329 -11.153 1.00 91.88 113 PRO A CA 1
ATOM 899 C C . PRO A 1 113 ? -2.178 8.729 -12.558 1.00 91.88 113 PRO A C 1
ATOM 901 O O . PRO A 1 113 ? -3.270 8.264 -12.910 1.00 91.88 113 PRO A O 1
ATOM 904 N N . GLU A 1 114 ? -1.130 8.764 -13.375 1.00 96.06 114 GLU A N 1
ATOM 905 C CA . GLU A 1 114 ? -1.095 8.256 -14.742 1.00 96.06 114 GLU A CA 1
ATOM 906 C C . GLU A 1 114 ? -1.132 6.718 -14.795 1.00 96.06 114 GLU A C 1
ATOM 908 O O . GLU A 1 114 ? -1.675 6.149 -15.747 1.00 96.06 114 GLU A O 1
ATOM 913 N N . PHE A 1 115 ? -0.645 6.026 -13.758 1.00 94.44 115 PHE A N 1
ATOM 914 C CA . PHE A 1 115 ? -0.590 4.560 -13.691 1.00 94.44 115 PHE A CA 1
ATOM 915 C C . PHE A 1 115 ? -1.890 3.948 -13.152 1.00 94.44 115 PHE A C 1
ATOM 917 O O . PHE A 1 115 ? -1.949 3.330 -12.088 1.00 94.44 115 PHE A O 1
ATOM 924 N N . LYS A 1 116 ? -2.974 4.093 -13.918 1.00 95.12 116 LYS A N 1
ATOM 925 C CA . LYS A 1 116 ? -4.280 3.522 -13.553 1.00 95.12 116 LYS A CA 1
ATOM 926 C C . LYS A 1 116 ? -4.268 1.992 -13.614 1.00 95.12 116 LYS A C 1
ATOM 928 O O . LYS A 1 116 ? -3.849 1.402 -14.605 1.00 95.12 116 LYS A O 1
ATOM 933 N N . ALA A 1 117 ? -4.837 1.357 -12.591 1.00 95.06 117 ALA A N 1
ATOM 934 C CA . ALA A 1 117 ? -4.991 -0.093 -12.509 1.00 95.06 117 ALA A CA 1
ATOM 935 C C . ALA A 1 117 ? -6.327 -0.492 -11.861 1.00 95.06 117 ALA A C 1
ATOM 937 O O . ALA A 1 117 ? -6.952 0.286 -11.136 1.00 95.06 117 ALA A O 1
ATOM 938 N N . VAL A 1 118 ? -6.760 -1.732 -12.109 1.00 95.25 118 VAL A N 1
ATOM 939 C CA . VAL A 1 118 ? -7.915 -2.334 -11.429 1.00 95.25 118 VAL A CA 1
ATOM 940 C C . VAL A 1 118 ? -7.448 -3.012 -10.145 1.00 95.25 118 VAL A C 1
ATOM 942 O O . VAL A 1 118 ? -6.660 -3.955 -10.184 1.00 95.25 118 VAL A O 1
ATOM 945 N N . TRP A 1 119 ? -7.999 -2.584 -9.011 1.00 94.81 119 TRP A N 1
ATOM 946 C CA . TRP A 1 119 ? -7.655 -3.118 -7.696 1.00 94.81 119 TRP A CA 1
ATOM 947 C C . TRP A 1 119 ? -8.689 -4.139 -7.219 1.00 94.81 119 TRP A C 1
ATOM 949 O O . TRP A 1 119 ? -9.865 -3.822 -7.042 1.00 94.81 119 TRP A O 1
ATOM 959 N N . LYS A 1 120 ? -8.243 -5.378 -6.979 1.00 94.50 120 LYS A N 1
ATOM 960 C CA . LYS A 1 120 ? -9.033 -6.423 -6.310 1.00 94.50 120 LYS A CA 1
ATOM 961 C C . LYS A 1 120 ? -8.532 -6.571 -4.879 1.00 94.50 120 LYS A C 1
ATOM 963 O O . LYS A 1 120 ? -7.478 -7.156 -4.651 1.00 94.50 120 LYS A O 1
ATOM 968 N N . VAL A 1 121 ? -9.288 -6.036 -3.926 1.00 93.88 121 VAL A N 1
ATOM 969 C CA . VAL A 1 121 ? -8.877 -5.960 -2.520 1.00 93.88 121 VAL A CA 1
ATOM 970 C C . VAL A 1 121 ? -9.512 -7.095 -1.718 1.00 93.88 121 VAL A C 1
ATOM 972 O O . VAL A 1 121 ? -10.700 -7.379 -1.852 1.00 93.88 121 VAL A O 1
ATOM 975 N N . LYS A 1 122 ? -8.715 -7.739 -0.862 1.00 94.00 122 LYS A N 1
ATOM 976 C CA . LYS A 1 122 ? -9.189 -8.637 0.196 1.00 94.00 122 LYS A CA 1
ATOM 977 C C . LYS A 1 122 ? -8.683 -8.096 1.527 1.00 94.00 122 LYS A C 1
ATOM 979 O O . LYS A 1 122 ? -7.487 -7.867 1.663 1.00 94.00 122 LYS A O 1
ATOM 984 N N . ILE A 1 123 ? -9.580 -7.932 2.495 1.00 93.75 123 ILE A N 1
ATOM 985 C CA . ILE A 1 123 ? -9.255 -7.414 3.826 1.00 93.75 123 ILE A CA 1
ATOM 986 C C . ILE A 1 123 ? -9.500 -8.523 4.844 1.00 93.75 123 ILE A C 1
ATOM 988 O O . ILE A 1 123 ? -10.575 -9.116 4.875 1.00 93.75 123 ILE A O 1
ATOM 992 N N . ILE A 1 124 ? -8.500 -8.799 5.675 1.00 94.31 124 ILE A N 1
ATOM 993 C CA . ILE A 1 124 ? -8.640 -9.650 6.858 1.00 94.31 124 ILE A CA 1
ATOM 994 C C . ILE A 1 124 ? -8.706 -8.704 8.054 1.00 94.31 124 ILE A C 1
ATOM 996 O O . ILE A 1 124 ? -7.813 -7.881 8.238 1.00 94.31 124 ILE A O 1
ATOM 1000 N N . HIS A 1 125 ? -9.777 -8.785 8.838 1.00 93.25 125 HIS A N 1
ATOM 1001 C CA . HIS A 1 125 ? -10.034 -7.871 9.949 1.00 93.25 125 HIS A CA 1
ATOM 1002 C C . HIS A 1 125 ? -10.582 -8.624 11.173 1.00 93.25 125 HIS A C 1
ATOM 1004 O O . HIS A 1 125 ? -11.067 -9.752 11.033 1.00 93.25 125 HIS A O 1
ATOM 1010 N N . PRO A 1 126 ? -10.509 -8.036 12.384 1.00 93.44 126 PRO A N 1
ATOM 1011 C CA . PRO A 1 126 ? -11.029 -8.670 13.591 1.00 93.44 126 PRO A CA 1
ATOM 1012 C C . PRO A 1 126 ? -12.514 -9.043 13.485 1.00 93.44 126 PRO A C 1
ATOM 1014 O O . PRO A 1 126 ? -13.316 -8.354 12.854 1.00 93.44 126 PRO A O 1
ATOM 1017 N N . SER A 1 127 ? -12.904 -10.123 14.164 1.00 91.38 127 SER A N 1
ATOM 1018 C CA . SER A 1 127 ? -14.318 -10.500 14.266 1.00 91.38 127 SER A CA 1
ATOM 1019 C C . SER A 1 127 ? -15.138 -9.396 14.942 1.00 91.38 127 SER A C 1
ATOM 1021 O O . SER A 1 127 ? -14.711 -8.821 15.942 1.00 91.38 127 SER A O 1
ATOM 1023 N N . GLY A 1 128 ? -16.339 -9.133 14.423 1.00 90.06 128 GLY A N 1
ATOM 1024 C CA . GLY A 1 128 ? -17.230 -8.090 14.943 1.00 90.06 128 GLY A CA 1
ATOM 1025 C C . GLY A 1 128 ? -16.927 -6.678 14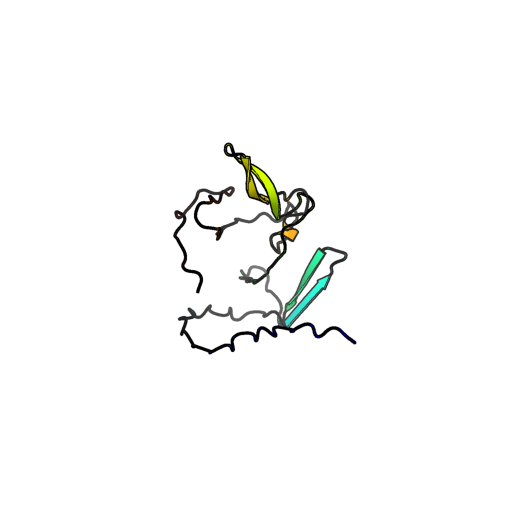.430 1.00 90.06 128 GLY A C 1
ATOM 1026 O O . GLY A 1 128 ? -17.572 -5.733 14.877 1.00 90.06 128 GLY A O 1
ATOM 1027 N N . THR A 1 129 ? -15.976 -6.521 13.504 1.00 92.94 129 THR A N 1
ATOM 1028 C CA . THR A 1 129 ? -15.815 -5.291 12.716 1.00 92.94 129 THR A CA 1
ATOM 1029 C C . THR A 1 129 ? -16.349 -5.482 11.296 1.00 92.94 129 THR A C 1
ATOM 1031 O O . THR A 1 129 ? -16.709 -6.592 10.905 1.00 92.94 129 THR A O 1
ATOM 1034 N N . VAL A 1 130 ? -16.427 -4.389 10.537 1.00 92.56 130 VAL A N 1
ATOM 1035 C CA . VAL A 1 130 ? -16.829 -4.373 9.124 1.00 92.56 130 VAL A CA 1
ATOM 1036 C C . VAL A 1 130 ? -15.685 -3.767 8.318 1.00 92.56 130 VAL A C 1
ATOM 1038 O O . VAL A 1 130 ? -15.069 -2.798 8.767 1.00 92.56 130 VAL A O 1
ATOM 1041 N N . ALA A 1 131 ? -15.402 -4.333 7.148 1.00 94.69 131 ALA A N 1
ATOM 1042 C CA . ALA A 1 131 ? -14.461 -3.777 6.184 1.00 94.69 131 ALA A CA 1
ATOM 1043 C C . ALA A 1 131 ? -15.224 -3.162 5.007 1.00 94.69 131 ALA A C 1
ATOM 1045 O O . ALA A 1 131 ? -16.180 -3.746 4.509 1.00 94.69 131 ALA A O 1
ATOM 1046 N N . ILE A 1 132 ? -14.800 -1.978 4.569 1.00 93.94 132 ILE A N 1
ATOM 1047 C CA . ILE A 1 132 ? -15.413 -1.245 3.457 1.00 93.94 132 ILE A CA 1
ATOM 1048 C C . ILE A 1 132 ? -14.295 -0.821 2.501 1.00 93.94 132 ILE A C 1
ATOM 1050 O O . ILE A 1 132 ? -13.198 -0.472 2.936 1.00 93.94 132 ILE A O 1
ATOM 1054 N N . SER A 1 133 ? -14.564 -0.875 1.199 1.00 95.06 133 SER A N 1
ATOM 1055 C CA . SER A 1 133 ? -13.657 -0.425 0.141 1.00 95.06 133 SER A CA 1
ATOM 1056 C C . SER A 1 133 ? -14.463 0.163 -1.027 1.00 95.06 133 SER A C 1
ATOM 1058 O O . SER A 1 133 ? -15.687 0.235 -0.963 1.00 95.06 133 SER A O 1
ATOM 1060 N N . ASN A 1 134 ? -13.785 0.592 -2.092 1.00 94.75 134 ASN A N 1
ATOM 1061 C CA . ASN A 1 134 ? -14.409 1.284 -3.225 1.00 94.75 134 ASN A CA 1
ATOM 1062 C C . ASN A 1 134 ? -15.305 0.368 -4.077 1.00 94.75 134 ASN A C 1
ATO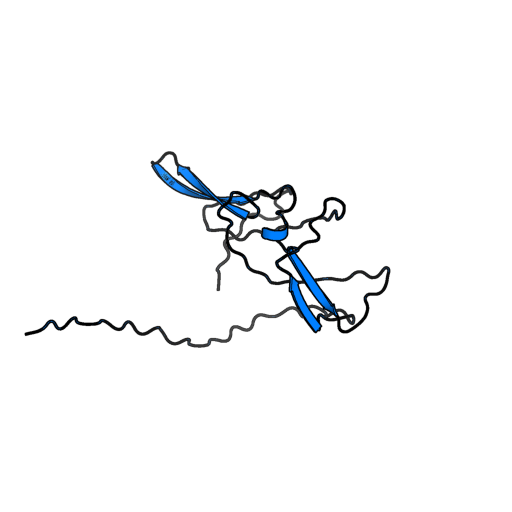M 1064 O O . ASN A 1 134 ? -16.284 0.825 -4.659 1.00 94.75 134 ASN A O 1
ATOM 1068 N N . GLY A 1 135 ? -14.924 -0.904 -4.221 1.00 91.00 135 GLY A N 1
ATOM 1069 C CA . GLY A 1 135 ? -15.637 -1.875 -5.051 1.00 91.00 135 GLY A CA 1
ATOM 1070 C C . GLY A 1 135 ? -16.780 -2.574 -4.314 1.00 91.00 135 GLY A C 1
ATOM 1071 O O . GLY A 1 135 ? -16.826 -2.589 -3.087 1.00 91.00 135 GLY A O 1
ATOM 1072 N N . ILE A 1 136 ? -17.672 -3.210 -5.079 1.00 89.81 136 ILE A N 1
ATOM 1073 C CA . ILE A 1 136 ? -18.720 -4.082 -4.531 1.00 89.81 136 ILE A CA 1
ATOM 1074 C C . ILE A 1 136 ? -18.066 -5.275 -3.824 1.00 89.81 136 ILE A C 1
ATOM 1076 O O . ILE A 1 136 ? -17.153 -5.906 -4.366 1.00 89.81 136 ILE A O 1
ATOM 1080 N N . GLU A 1 137 ? -18.558 -5.604 -2.631 1.00 89.56 137 GLU A N 1
ATOM 1081 C CA . GLU A 1 137 ? -18.158 -6.806 -1.905 1.00 89.56 137 GLU A CA 1
ATOM 1082 C C . GLU A 1 137 ? -18.546 -8.055 -2.711 1.00 89.56 137 GLU A C 1
ATOM 1084 O O . GLU A 1 137 ? -19.715 -8.308 -2.990 1.00 89.56 137 GLU A O 1
ATOM 1089 N N . LEU A 1 138 ? -17.542 -8.827 -3.142 1.00 85.12 138 LEU A N 1
ATOM 1090 C CA . LEU A 1 138 ? -17.757 -10.016 -3.978 1.00 85.12 138 LEU A CA 1
ATOM 1091 C C . LEU A 1 138 ? -18.068 -11.276 -3.162 1.00 85.12 138 LEU A C 1
ATOM 1093 O O . LEU A 1 138 ? -18.538 -12.267 -3.722 1.00 85.12 138 LEU A O 1
ATOM 1097 N N . LYS A 1 139 ? -17.713 -11.279 -1.875 1.00 83.38 139 LYS A N 1
ATOM 1098 C CA . LYS A 1 139 ? -17.903 -12.386 -0.934 1.00 83.38 139 LYS A CA 1
ATOM 1099 C C . LYS A 1 139 ? -18.038 -11.811 0.466 1.00 83.38 139 LYS A C 1
ATOM 1101 O O . LYS A 1 139 ? -17.149 -11.059 0.857 1.00 83.38 139 LYS A O 1
ATOM 1106 N N . ASP A 1 140 ? -19.062 -12.247 1.192 1.00 82.50 140 ASP A N 1
ATOM 1107 C CA . ASP A 1 140 ? -19.265 -11.874 2.591 1.00 82.50 140 ASP A CA 1
ATOM 1108 C C . ASP A 1 140 ? -18.057 -12.257 3.456 1.00 82.50 140 ASP A C 1
ATOM 1110 O O . ASP A 1 140 ? -17.349 -13.238 3.185 1.00 82.50 140 ASP A O 1
ATOM 1114 N N . ALA A 1 141 ? -17.855 -11.516 4.545 1.00 79.94 141 ALA A N 1
ATOM 1115 C CA . ALA A 1 141 ? -16.855 -11.838 5.553 1.00 79.94 141 ALA A CA 1
ATOM 1116 C C . ALA A 1 141 ? -17.051 -13.260 6.121 1.00 79.94 141 ALA A C 1
ATOM 1118 O O . ALA A 1 141 ? -18.025 -13.564 6.814 1.00 79.94 141 ALA A O 1
ATOM 1119 N N . ILE A 1 142 ? -16.070 -14.133 5.880 1.00 83.44 142 ILE A N 1
ATOM 1120 C CA . ILE A 1 142 ? -16.018 -15.489 6.438 1.00 83.44 142 ILE A CA 1
ATOM 1121 C C . ILE A 1 142 ? -15.039 -15.492 7.612 1.00 83.44 142 ILE A C 1
ATOM 1123 O O . ILE A 1 142 ? -13.890 -15.059 7.478 1.00 83.44 142 ILE A O 1
ATOM 1127 N N . LYS A 1 143 ? -15.465 -16.028 8.765 1.00 81.25 143 LYS A N 1
ATOM 1128 C CA . LYS A 1 143 ? -14.558 -16.259 9.899 1.00 81.25 143 LYS A CA 1
ATOM 1129 C C . LYS A 1 143 ? -13.429 -17.184 9.458 1.00 81.25 143 LYS A C 1
ATOM 1131 O O . LYS A 1 143 ? -13.659 -18.348 9.142 1.00 81.25 143 LYS A O 1
ATOM 1136 N N . THR A 1 144 ? -12.213 -16.655 9.458 1.00 75.31 144 THR A N 1
ATOM 1137 C CA . THR A 1 144 ? -11.007 -17.426 9.166 1.00 75.31 144 THR A CA 1
ATOM 1138 C C . THR A 1 144 ? -10.391 -17.858 10.491 1.00 75.31 144 THR A C 1
ATOM 1140 O O . THR A 1 144 ? -10.166 -17.022 11.365 1.00 75.31 144 THR A O 1
ATOM 1143 N N . LEU A 1 145 ? -10.150 -19.158 10.660 1.00 64.44 145 LEU A N 1
ATOM 1144 C CA . LEU A 1 145 ? -9.298 -19.655 11.738 1.00 64.44 145 LEU A CA 1
ATOM 1145 C C . LEU A 1 145 ? -7.864 -19.319 11.330 1.00 64.44 145 LEU A C 1
ATOM 1147 O O . LEU A 1 145 ? -7.367 -19.867 10.349 1.00 64.44 145 LEU A O 1
ATOM 1151 N N . VAL A 1 146 ? -7.246 -18.354 12.005 1.00 55.75 146 VAL A N 1
ATOM 1152 C CA . VAL A 1 146 ? -5.823 -18.068 11.803 1.00 55.75 146 VAL A CA 1
ATOM 1153 C C . VAL A 1 146 ? -5.059 -19.231 12.441 1.00 55.75 146 VAL A C 1
ATOM 1155 O O . VAL A 1 146 ? -5.267 -19.499 13.625 1.00 55.75 146 VAL A O 1
ATOM 1158 N N . SER A 1 147 ? -4.297 -19.971 11.630 1.00 38.44 147 SER A N 1
ATOM 1159 C CA . SER A 1 147 ? -3.445 -21.099 12.039 1.00 38.44 147 SER A CA 1
ATOM 1160 C C . SER A 1 147 ? -2.180 -20.635 12.740 1.00 38.44 147 SER A C 1
ATOM 1162 O O . SER A 1 147 ? -1.609 -19.642 12.233 1.00 38.44 147 SER A O 1
#

Secondary structure (DSSP, 8-state):
----------PPPPP---------------SS--EEEEEEETTTTEEEEEESSPPPTT-----------PPBSSSSEEEEEEEE-TTS-EEEEEEEE-TTTTHHHHS-S--STT------------TT-----SS--SS--------

InterPro domains:
  IPR042097 Aminopeptidase N-like , N-terminal domain superfamliy [G3DSA:2.60.40.1730] (6-145)
  IPR042097 Aminopeptidase N-like , N-terminal domain superfamliy [SSF63737] (39-139)
  IPR045357 Aminopeptidase N-like , N-terminal domain [PF17900] (27-139)
  IPR050344 Peptidase M1 family aminopeptidases [PTHR11533] (18-137)
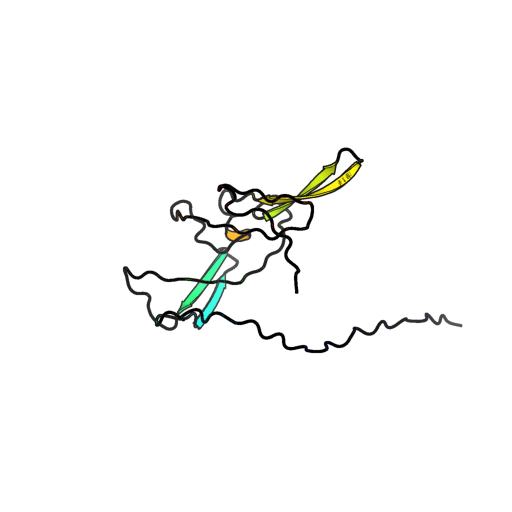
Organism: Ascaris lumbricoides (NCBI:txid6252)

Radius of gyration: 22.46 Å; chains: 1; bounding box: 44×43×80 Å

Sequence (147 aa):
MRDEEESATTEMPKETSVATKENRKTVKTAAHAQVKNVIVNATVEMVTFELDDELRPGEEYYFQLLYTGEFDKQLSGLYLSQYTDGTGKRKYAAVTQMQPTDARRMVPCFDEPEFKAVWKVKIIHPSGTVAISNGIELKDAIKTLVS

Foldseek 3Di:
DDDDDPDPDDDDDDDDDDDDDDPPPPPPPPPDWDFPDWDADVVVLDIDGDTPHDDDPPDDDDDDDDDDADADPPQAAWHWDWDADPVRDIDIDTDHDCPPQRVSRHDPDPRDPVPDDDDDDDDDDDPPDDDDDDDDDPDDDDDDDDD